Protein AF-A0A7X2V782-F1 (afdb_monomer_lite)

Sequence (101 aa):
MNESQISLRLSSLLELSSLLKEREQELQEVQQTFGRSFLKASSHYPDLEGTEISHHAELIKLHLDKLTDTMAHLASISKLAPEQMAETDDHRAEELERITG

Radius of gyration: 22.63 Å; chains: 1; bounding box: 51×19×61 Å

Foldseek 3Di:
DDPVVVVVLLVVLLVLLVVLVVVLVVLVVVLVVLVVVVVVVCVVPVPCPPDPNVVVSVVVNVVSVVSSVVSNVSSVVSCPSVVVVVVVVVVVVVVVVVVVD

Organism: NCBI:txid1491830

Structure (mmCIF, N/CA/C/O backbone):
data_AF-A0A7X2V782-F1
#
_entry.id   AF-A0A7X2V782-F1
#
loop_
_atom_site.group_PDB
_atom_site.id
_atom_site.type_symbol
_atom_site.label_atom_id
_atom_site.label_alt_id
_atom_site.label_comp_id
_atom_site.label_asym_id
_atom_site.label_entity_id
_atom_site.label_seq_id
_atom_site.pdbx_PDB_ins_code
_atom_site.Cartn_x
_atom_site.Cartn_y
_atom_site.Cartn_z
_atom_site.occupancy
_atom_site.B_iso_or_equiv
_atom_site.auth_seq_id
_atom_site.auth_comp_id
_atom_site.auth_asym_id
_atom_site.auth_atom_id
_atom_site.pdbx_PDB_model_num
ATOM 1 N N . MET A 1 1 ? -7.634 -11.659 32.062 1.00 59.66 1 MET A N 1
ATOM 2 C CA . MET A 1 1 ? -7.182 -10.374 31.484 1.00 59.66 1 MET A CA 1
ATOM 3 C C . MET A 1 1 ? -8.123 -9.310 32.022 1.00 59.66 1 MET A C 1
ATOM 5 O O . MET A 1 1 ? -9.312 -9.596 32.052 1.00 59.66 1 MET A O 1
ATOM 9 N N . ASN A 1 2 ? -7.633 -8.186 32.548 1.00 82.25 2 ASN A N 1
ATOM 10 C CA . ASN A 1 2 ? -8.516 -7.145 33.100 1.00 82.25 2 ASN A CA 1
ATOM 11 C C . ASN A 1 2 ? -8.889 -6.102 32.024 1.00 82.25 2 ASN A C 1
ATOM 13 O O . ASN A 1 2 ? -8.223 -6.018 30.993 1.00 82.25 2 ASN A O 1
ATOM 17 N N . GLU A 1 3 ? -9.951 -5.325 32.249 1.00 78.56 3 GLU A N 1
ATOM 18 C CA . GLU A 1 3 ? -10.476 -4.340 31.280 1.00 78.56 3 GLU A CA 1
ATOM 19 C C . GLU A 1 3 ? -9.422 -3.313 30.842 1.00 78.56 3 GLU A C 1
ATOM 21 O O . GLU A 1 3 ? -9.324 -2.980 29.664 1.00 78.56 3 GLU A O 1
ATOM 26 N N . SER A 1 4 ? -8.547 -2.894 31.761 1.00 80.81 4 SER A N 1
ATOM 27 C CA . SER A 1 4 ? -7.436 -1.985 31.458 1.00 80.81 4 SER A CA 1
ATOM 28 C C . SER A 1 4 ? -6.441 -2.579 30.448 1.00 80.81 4 SER A C 1
ATOM 30 O O . SER A 1 4 ? -6.011 -1.889 29.526 1.00 80.81 4 SER A O 1
ATOM 32 N N . GLN A 1 5 ? -6.114 -3.871 30.556 1.00 84.69 5 GLN A N 1
ATOM 33 C CA . GLN A 1 5 ? -5.253 -4.562 29.588 1.00 84.69 5 GLN A CA 1
ATOM 34 C C . GLN A 1 5 ? -5.919 -4.730 28.218 1.00 84.69 5 GLN A C 1
ATOM 36 O O . GLN A 1 5 ? -5.218 -4.726 27.207 1.00 84.69 5 GLN A O 1
ATOM 41 N N . ILE A 1 6 ? -7.244 -4.900 28.176 1.00 82.94 6 ILE A N 1
ATOM 42 C CA . ILE A 1 6 ? -8.004 -4.975 26.921 1.00 82.94 6 ILE A CA 1
ATOM 43 C C . ILE A 1 6 ? -7.971 -3.613 26.226 1.00 82.94 6 ILE A C 1
ATOM 45 O O . ILE A 1 6 ? -7.530 -3.536 25.084 1.00 82.94 6 ILE A O 1
ATOM 49 N N . SER A 1 7 ? -8.328 -2.543 26.941 1.00 83.25 7 SER A N 1
ATOM 50 C CA . SER A 1 7 ? -8.322 -1.173 26.418 1.00 83.25 7 SER A CA 1
ATOM 51 C C . SER A 1 7 ? -6.952 -0.772 25.857 1.00 83.25 7 SER A C 1
ATOM 53 O O . SER A 1 7 ? -6.869 -0.313 24.722 1.00 83.25 7 SER A O 1
ATOM 55 N N . LEU A 1 8 ? -5.861 -1.055 26.582 1.00 85.44 8 LEU A N 1
ATOM 56 C CA . LEU A 1 8 ? -4.501 -0.787 26.096 1.00 85.44 8 LEU A CA 1
ATOM 57 C C . LEU A 1 8 ? -4.186 -1.520 24.784 1.00 85.44 8 LEU A C 1
ATOM 59 O O . LEU A 1 8 ? -3.606 -0.930 23.877 1.00 85.44 8 LEU A O 1
ATOM 63 N N . ARG A 1 9 ? -4.581 -2.794 24.658 1.00 89.81 9 ARG A N 1
ATOM 64 C CA . ARG A 1 9 ? -4.351 -3.571 23.429 1.00 89.81 9 ARG A CA 1
ATOM 65 C C . ARG A 1 9 ? -5.172 -3.055 22.251 1.00 89.81 9 ARG A C 1
ATOM 67 O O . ARG A 1 9 ? -4.656 -3.053 21.139 1.00 89.81 9 ARG A O 1
ATOM 74 N N . LEU A 1 10 ? -6.411 -2.616 22.476 1.00 89.75 10 LEU A N 1
ATOM 75 C CA . LEU A 1 10 ? -7.239 -2.012 21.427 1.00 89.75 10 LEU A CA 1
ATOM 76 C C . LEU A 1 10 ? -6.639 -0.699 20.931 1.00 89.75 10 LEU A C 1
ATOM 78 O O . LEU A 1 10 ? -6.544 -0.503 19.724 1.00 89.75 10 LEU A O 1
ATOM 82 N N . SER A 1 11 ? -6.170 0.157 21.842 1.00 89.81 11 SER A N 1
ATOM 83 C CA . SER A 1 11 ? -5.481 1.394 21.467 1.00 89.81 11 SER A CA 1
ATOM 84 C C . SER A 1 11 ? -4.239 1.104 20.627 1.00 89.81 11 SER A C 1
ATOM 86 O O . SER A 1 11 ? -4.075 1.693 19.563 1.00 89.81 11 SER A O 1
ATOM 88 N N . SER A 1 12 ? -3.420 0.121 21.021 1.00 93.44 12 SER A N 1
ATOM 89 C CA . SER A 1 12 ? -2.264 -0.297 20.216 1.00 93.44 12 SER A CA 1
ATOM 90 C C . SER A 1 12 ? -2.653 -0.846 18.838 1.00 93.44 12 SER A C 1
ATOM 92 O O . SER A 1 12 ? -1.927 -0.637 17.870 1.00 93.44 12 SER A O 1
ATOM 94 N N . LEU A 1 13 ? -3.787 -1.545 18.719 1.00 94.56 13 LEU A N 1
ATOM 95 C CA . LEU A 1 13 ? -4.293 -2.027 17.430 1.00 94.56 13 LEU A CA 1
ATOM 96 C C . LEU A 1 13 ? -4.773 -0.879 16.529 1.00 94.56 13 LEU A C 1
ATOM 98 O O . LEU A 1 13 ? -4.511 -0.902 15.328 1.00 94.56 13 LEU A O 1
ATOM 102 N N . LEU A 1 14 ? -5.417 0.142 17.098 1.00 93.75 14 LEU A N 1
ATOM 103 C CA . LEU A 1 14 ? -5.824 1.345 16.367 1.00 93.75 14 LEU A CA 1
ATOM 104 C C . LEU A 1 14 ? -4.615 2.160 15.892 1.00 93.75 14 LEU A C 1
ATOM 106 O O . LEU A 1 14 ? -4.575 2.568 14.731 1.00 93.75 14 LEU A O 1
ATOM 110 N N . GLU A 1 15 ? -3.611 2.345 16.752 1.00 96.00 15 GLU A N 1
ATOM 111 C CA . GLU A 1 15 ? -2.340 2.987 16.393 1.00 96.00 15 GLU A CA 1
ATOM 112 C C . GLU A 1 15 ? -1.636 2.229 15.264 1.00 96.00 15 GLU A C 1
ATOM 114 O O . GLU A 1 15 ? -1.235 2.827 14.264 1.00 96.00 15 GLU A O 1
ATOM 119 N N . LEU A 1 16 ? -1.548 0.898 15.379 1.00 95.88 16 LEU A N 1
ATOM 120 C CA . LEU A 1 16 ? -0.985 0.044 14.338 1.00 95.88 16 LEU A CA 1
ATOM 121 C C . LEU A 1 16 ? -1.757 0.184 13.021 1.00 95.88 16 LEU A C 1
ATOM 123 O O . LEU A 1 16 ? -1.141 0.295 11.965 1.00 95.88 16 LEU A O 1
ATOM 127 N N . SER A 1 17 ? -3.090 0.210 13.067 1.00 96.19 17 SER A N 1
ATOM 128 C CA . SER A 1 17 ? -3.914 0.392 11.873 1.00 96.19 17 SER A CA 1
ATOM 129 C C . SER A 1 17 ? -3.665 1.739 11.190 1.00 96.19 17 SER A C 1
ATOM 131 O O . SER A 1 17 ? -3.558 1.794 9.963 1.00 96.19 17 SER A O 1
ATOM 133 N N . SER A 1 18 ? -3.527 2.817 11.971 1.00 96.19 18 SER A N 1
ATOM 134 C CA . SER A 1 18 ? -3.184 4.146 11.448 1.00 96.19 18 SER A CA 1
ATOM 135 C C . SER A 1 18 ? -1.822 4.132 10.762 1.00 96.19 18 SER A C 1
ATOM 137 O O . SER A 1 18 ? -1.701 4.573 9.622 1.00 96.19 18 SER A O 1
ATOM 139 N N . LEU A 1 19 ? -0.816 3.541 11.410 1.00 97.81 19 LEU A N 1
ATOM 140 C CA . LEU A 1 19 ? 0.520 3.420 10.836 1.00 97.81 19 LEU A CA 1
ATOM 141 C C . LEU A 1 19 ? 0.509 2.601 9.537 1.00 97.81 19 LEU A C 1
ATOM 143 O O . LEU A 1 19 ? 1.149 2.977 8.561 1.00 97.81 19 LEU A O 1
ATOM 147 N N . LEU A 1 20 ? -0.229 1.490 9.497 1.00 97.44 20 LEU A N 1
ATOM 148 C CA . LEU A 1 20 ? -0.343 0.655 8.298 1.00 97.44 20 LEU A CA 1
ATOM 149 C C . LEU A 1 20 ? -1.007 1.408 7.138 1.00 97.44 20 LEU A C 1
ATOM 151 O O . LEU A 1 20 ? -0.555 1.277 6.005 1.00 97.44 20 LEU A O 1
ATOM 155 N N . LYS A 1 21 ? -2.018 2.239 7.418 1.00 96.88 21 LYS A N 1
ATOM 156 C CA . LYS A 1 21 ? -2.651 3.133 6.433 1.00 96.88 21 LYS A CA 1
ATOM 157 C C . LYS A 1 21 ? -1.687 4.191 5.896 1.00 96.88 21 LYS A C 1
ATOM 159 O O . LYS A 1 21 ? -1.671 4.448 4.697 1.00 96.88 21 LYS A O 1
ATOM 164 N N . GLU A 1 22 ? -0.874 4.791 6.760 1.00 97.69 22 GLU A N 1
ATOM 165 C CA . GLU A 1 22 ? 0.162 5.741 6.335 1.00 97.69 22 GLU A CA 1
ATOM 166 C C . GLU A 1 22 ? 1.196 5.057 5.431 1.00 97.69 22 GLU A C 1
ATOM 168 O O . GLU A 1 22 ? 1.532 5.571 4.368 1.00 97.69 22 GLU A O 1
ATOM 173 N N . ARG A 1 23 ? 1.645 3.851 5.798 1.00 97.62 23 ARG A N 1
ATOM 174 C CA . ARG A 1 23 ? 2.579 3.057 4.984 1.00 97.62 23 ARG A CA 1
ATOM 175 C C . ARG A 1 23 ? 1.978 2.617 3.648 1.00 97.62 23 ARG A C 1
ATOM 177 O O . ARG A 1 23 ? 2.682 2.621 2.643 1.00 97.62 23 ARG A O 1
ATOM 184 N N . GLU A 1 24 ? 0.699 2.248 3.622 1.00 97.69 24 GLU A N 1
ATOM 185 C CA . GLU A 1 24 ? -0.047 1.965 2.390 1.00 97.69 24 GLU A CA 1
ATOM 186 C C . GLU A 1 24 ? -0.027 3.182 1.451 1.00 97.69 24 GLU A C 1
ATOM 188 O O . GLU A 1 24 ? 0.315 3.051 0.276 1.00 97.69 24 GLU A O 1
ATOM 193 N N . GLN A 1 25 ? -0.314 4.375 1.980 1.00 97.75 25 GLN A N 1
ATOM 194 C CA . GLN A 1 25 ? -0.295 5.624 1.217 1.00 97.75 25 GLN A CA 1
ATOM 195 C C . GLN A 1 25 ? 1.108 5.944 0.670 1.00 97.75 25 GLN A C 1
ATOM 197 O O . GLN A 1 25 ? 1.255 6.267 -0.510 1.00 97.75 25 GLN A O 1
ATOM 202 N N . GLU A 1 26 ? 2.150 5.797 1.493 1.00 98.00 26 GLU A N 1
ATOM 203 C CA . GLU A 1 26 ? 3.545 5.970 1.066 1.00 98.00 26 GLU A CA 1
ATOM 204 C C . GLU A 1 26 ? 3.911 5.007 -0.085 1.00 98.00 26 GLU A C 1
ATOM 206 O O . GLU A 1 26 ? 4.553 5.407 -1.060 1.00 98.00 26 GLU A O 1
ATOM 211 N N . LEU A 1 27 ? 3.475 3.741 -0.023 1.00 97.75 27 LEU A N 1
ATOM 212 C CA . LEU A 1 27 ? 3.706 2.761 -1.093 1.00 97.75 27 LEU A CA 1
ATOM 213 C C . LEU A 1 27 ? 2.993 3.139 -2.396 1.00 97.75 27 LEU A C 1
ATOM 215 O O . LEU A 1 27 ? 3.588 3.022 -3.471 1.00 97.75 27 LEU A O 1
ATOM 219 N N . GLN A 1 28 ? 1.761 3.648 -2.313 1.00 97.75 28 GLN A N 1
ATOM 220 C CA . GLN A 1 28 ? 1.026 4.143 -3.480 1.00 97.75 28 GLN A CA 1
ATOM 221 C C . GLN A 1 28 ? 1.756 5.321 -4.145 1.00 97.75 28 GLN A C 1
ATOM 223 O O . GLN A 1 28 ? 1.855 5.384 -5.374 1.00 97.75 28 GLN A O 1
ATOM 228 N N . GLU A 1 29 ? 2.332 6.235 -3.362 1.00 98.12 29 GLU A N 1
ATOM 229 C CA . GLU A 1 29 ? 3.135 7.351 -3.882 1.00 98.12 29 GLU A CA 1
ATOM 230 C C . GLU A 1 29 ? 4.427 6.877 -4.559 1.00 98.12 29 GLU A C 1
ATOM 232 O O . GLU A 1 29 ? 4.778 7.353 -5.650 1.00 98.12 29 GLU A O 1
ATOM 237 N N . VAL A 1 30 ? 5.114 5.900 -3.959 1.00 98.00 30 VAL A N 1
ATOM 238 C CA . VAL A 1 30 ? 6.291 5.251 -4.556 1.00 98.00 30 VAL A CA 1
ATOM 239 C C . VAL A 1 30 ? 5.923 4.598 -5.886 1.00 98.00 30 VAL A C 1
ATOM 241 O O . VAL A 1 30 ? 6.618 4.806 -6.882 1.00 98.00 30 VAL A O 1
ATOM 244 N N . GLN A 1 31 ? 4.809 3.869 -5.944 1.00 97.06 31 GLN A N 1
ATOM 245 C CA . GLN A 1 31 ? 4.335 3.212 -7.159 1.00 97.06 31 GLN A CA 1
ATOM 246 C C . GLN A 1 31 ? 4.010 4.210 -8.274 1.00 97.06 31 GLN A C 1
ATOM 248 O O . GLN A 1 31 ? 4.441 4.026 -9.418 1.00 97.06 31 GLN A O 1
ATOM 253 N N . GLN A 1 32 ? 3.307 5.300 -7.957 1.00 97.19 32 GLN A N 1
ATOM 254 C CA . GLN A 1 32 ? 3.013 6.359 -8.925 1.00 97.19 32 GLN A CA 1
ATOM 255 C C . GLN A 1 32 ? 4.295 7.016 -9.448 1.00 97.19 32 GLN A C 1
ATOM 257 O O . GLN A 1 32 ? 4.447 7.228 -10.656 1.00 97.19 32 GLN A O 1
ATOM 262 N N . THR A 1 33 ? 5.237 7.314 -8.553 1.00 98.00 33 THR A N 1
ATOM 263 C CA . THR A 1 33 ? 6.521 7.934 -8.903 1.00 98.00 33 THR A CA 1
ATOM 264 C C . THR A 1 33 ? 7.370 7.006 -9.766 1.00 98.00 33 THR A C 1
ATOM 266 O O . THR A 1 33 ? 7.938 7.445 -10.773 1.00 98.00 33 THR A O 1
ATOM 269 N N . PHE A 1 34 ? 7.408 5.717 -9.431 1.00 97.44 34 PHE A N 1
ATOM 270 C CA . PHE A 1 34 ? 8.078 4.691 -10.220 1.00 97.44 34 PHE A CA 1
ATOM 271 C C . PHE A 1 34 ? 7.473 4.590 -11.623 1.00 97.44 34 PHE A C 1
ATOM 273 O O . PHE A 1 34 ? 8.201 4.678 -12.611 1.00 97.44 34 PHE A O 1
ATOM 280 N N . GLY A 1 35 ? 6.143 4.491 -11.730 1.00 95.62 35 GLY A N 1
ATOM 281 C CA . GLY A 1 35 ? 5.440 4.408 -13.011 1.00 95.62 35 GLY A CA 1
ATOM 282 C C . GLY A 1 35 ? 5.725 5.604 -13.923 1.00 95.62 35 GLY A C 1
ATOM 283 O O . GLY A 1 35 ? 6.052 5.422 -15.096 1.00 95.62 35 GLY A O 1
ATOM 284 N N . ARG A 1 36 ? 5.686 6.828 -13.376 1.00 96.88 36 ARG A N 1
ATOM 285 C CA . ARG A 1 36 ? 6.028 8.059 -14.113 1.00 96.88 36 ARG A CA 1
ATOM 286 C C . ARG A 1 36 ? 7.489 8.079 -14.561 1.00 96.88 36 ARG A C 1
ATOM 288 O O . ARG A 1 36 ? 7.776 8.450 -15.698 1.00 96.88 36 ARG A O 1
ATOM 295 N N . SER A 1 37 ? 8.405 7.677 -13.682 1.00 94.94 37 SER A N 1
ATOM 296 C CA . SER A 1 37 ? 9.844 7.656 -13.972 1.00 94.94 37 SER A CA 1
ATOM 297 C C . SER A 1 37 ? 10.183 6.632 -15.050 1.00 94.94 37 SER A C 1
ATOM 299 O O . SER A 1 37 ? 10.917 6.948 -15.985 1.00 94.94 37 SER A O 1
ATOM 301 N N . PHE A 1 38 ? 9.591 5.439 -14.971 1.00 94.06 38 PHE A N 1
ATOM 302 C CA . PHE A 1 38 ? 9.752 4.402 -15.982 1.00 94.06 38 PHE A CA 1
ATOM 303 C C . PHE A 1 38 ? 9.168 4.834 -17.330 1.00 94.06 38 PHE A C 1
ATOM 305 O O . PHE A 1 38 ? 9.843 4.699 -18.344 1.00 94.06 38 PHE A O 1
ATOM 312 N N . LEU A 1 39 ? 7.970 5.431 -17.351 1.00 92.75 39 LEU A N 1
ATOM 313 C CA . LEU A 1 39 ? 7.376 5.955 -18.585 1.00 92.75 39 LEU A CA 1
ATOM 314 C C . LEU A 1 39 ? 8.285 7.007 -19.239 1.00 92.75 39 LEU A C 1
ATOM 316 O O . LEU A 1 39 ? 8.569 6.934 -20.434 1.00 92.75 39 LEU A O 1
ATOM 320 N N . LYS A 1 40 ? 8.810 7.945 -18.442 1.00 93.69 40 LYS A N 1
ATOM 321 C CA . LYS A 1 40 ? 9.760 8.954 -18.921 1.00 93.69 40 LYS A CA 1
ATOM 322 C C . LYS A 1 40 ? 11.052 8.327 -19.449 1.00 93.69 40 LYS A C 1
ATOM 324 O O . LYS A 1 40 ? 11.576 8.796 -20.451 1.00 93.69 40 LYS A O 1
ATOM 329 N N . ALA A 1 41 ? 11.580 7.288 -18.806 1.00 90.12 41 ALA A N 1
ATOM 330 C CA . ALA A 1 41 ? 12.744 6.571 -19.321 1.00 90.12 41 ALA A CA 1
ATOM 331 C C . ALA A 1 41 ? 12.414 5.863 -20.647 1.00 90.12 41 ALA A C 1
ATOM 333 O O . ALA A 1 41 ? 13.141 6.031 -21.622 1.00 90.12 41 ALA A O 1
ATOM 334 N N . SER A 1 42 ? 11.274 5.169 -20.721 1.00 90.81 42 SER A N 1
ATOM 335 C CA . SER A 1 42 ? 10.824 4.453 -21.923 1.00 90.81 42 SER A CA 1
ATOM 336 C C . SER A 1 42 ? 10.651 5.343 -23.149 1.00 90.81 42 SER A C 1
ATOM 338 O O . SER A 1 42 ? 10.969 4.924 -24.255 1.00 90.81 42 SER A O 1
ATOM 340 N N . SER A 1 43 ? 10.273 6.612 -22.969 1.00 92.38 43 SER A N 1
ATOM 341 C CA . SER A 1 43 ? 10.182 7.554 -24.090 1.00 92.38 43 SER A CA 1
ATOM 342 C C . SER A 1 43 ? 11.542 7.965 -24.672 1.00 92.38 43 SER A C 1
ATOM 344 O O . SER A 1 43 ? 11.579 8.517 -25.766 1.00 92.38 43 SER A O 1
ATOM 346 N N . HIS A 1 44 ? 12.644 7.759 -23.943 1.00 93.12 44 HIS A N 1
ATOM 347 C CA . HIS A 1 44 ? 14.007 8.076 -24.395 1.00 93.12 44 HIS A CA 1
ATOM 348 C C . HIS A 1 44 ? 14.767 6.843 -24.900 1.00 93.12 44 HIS A C 1
ATOM 350 O O . HIS A 1 44 ? 15.776 6.996 -25.585 1.00 93.12 44 HIS A O 1
ATOM 356 N N . TYR A 1 45 ? 14.282 5.639 -24.590 1.00 88.69 45 TYR A N 1
ATOM 357 C CA . TYR A 1 45 ? 14.866 4.372 -25.026 1.00 88.69 45 TYR A CA 1
ATOM 358 C C . TYR A 1 45 ? 13.755 3.496 -25.632 1.00 88.69 45 TYR A C 1
ATOM 360 O O . TYR A 1 45 ? 13.155 2.694 -24.915 1.00 88.69 45 TYR A O 1
ATOM 368 N N . PRO A 1 46 ? 13.447 3.665 -26.932 1.00 80.69 46 PRO A N 1
ATOM 369 C CA . PRO A 1 46 ? 12.311 3.004 -27.579 1.00 80.69 46 PRO A CA 1
ATOM 370 C C . PRO A 1 46 ? 12.445 1.474 -27.640 1.00 80.69 46 PRO A C 1
ATOM 372 O O . PRO A 1 46 ? 11.434 0.784 -27.670 1.00 80.69 46 PRO A O 1
ATOM 375 N N . ASP A 1 47 ? 13.669 0.943 -27.565 1.00 89.50 47 ASP A N 1
ATOM 376 C CA . ASP A 1 47 ? 13.953 -0.499 -27.584 1.00 89.50 47 ASP A CA 1
ATOM 377 C C . ASP A 1 47 ? 13.985 -1.125 -26.175 1.00 89.50 47 ASP A C 1
ATOM 379 O O . ASP A 1 47 ? 14.602 -2.165 -25.958 1.00 89.50 47 ASP A O 1
ATOM 383 N N . LEU A 1 48 ? 13.373 -0.474 -25.176 1.00 87.06 48 LEU A N 1
ATOM 384 C CA . LEU A 1 48 ? 13.314 -1.001 -23.808 1.00 87.06 48 LEU A CA 1
ATOM 385 C C . LEU A 1 48 ? 12.412 -2.230 -23.683 1.00 87.06 48 LEU A C 1
ATOM 387 O O . LEU A 1 48 ? 12.604 -3.017 -22.757 1.00 87.06 48 LEU A O 1
ATOM 391 N N . GLU A 1 49 ? 11.431 -2.393 -24.564 1.00 85.31 49 GLU A N 1
ATOM 392 C CA . GLU A 1 49 ? 10.501 -3.518 -24.521 1.00 85.31 49 GLU A CA 1
ATOM 393 C C . GLU A 1 49 ? 11.228 -4.851 -24.762 1.00 85.31 49 GLU A C 1
ATOM 395 O O . GLU A 1 49 ? 12.059 -4.978 -25.658 1.00 85.31 49 GLU A O 1
ATOM 400 N N . GLY A 1 50 ? 10.950 -5.851 -23.923 1.00 85.94 50 GLY A N 1
ATOM 401 C CA . GLY A 1 50 ? 11.597 -7.165 -24.001 1.00 85.94 50 GLY A CA 1
ATOM 402 C C . GLY A 1 50 ? 13.022 -7.211 -23.438 1.00 85.94 50 GLY A C 1
ATOM 403 O O . GLY A 1 50 ? 13.659 -8.262 -23.469 1.00 85.94 50 GLY A O 1
ATOM 404 N N . THR A 1 51 ? 13.526 -6.105 -22.885 1.00 93.38 51 THR A N 1
ATOM 405 C CA . THR A 1 51 ? 14.817 -6.078 -22.182 1.00 93.38 51 THR A CA 1
ATOM 406 C C . THR A 1 51 ? 14.679 -6.538 -20.733 1.00 93.38 51 THR A C 1
ATOM 408 O O . THR A 1 51 ? 13.610 -6.419 -20.127 1.00 93.38 51 THR A O 1
ATOM 411 N N . GLU A 1 52 ? 15.792 -6.952 -20.122 1.00 94.94 52 GLU A N 1
ATOM 412 C CA . GLU A 1 52 ? 15.859 -7.226 -18.678 1.00 94.94 52 GLU A CA 1
ATOM 413 C C . GLU A 1 52 ? 15.376 -6.033 -17.839 1.00 94.94 52 GLU A C 1
ATOM 415 O O . GLU A 1 52 ? 14.728 -6.216 -16.812 1.00 94.94 52 GLU A O 1
ATOM 420 N N . ILE A 1 53 ? 15.614 -4.800 -18.304 1.00 92.75 53 ILE A N 1
ATOM 421 C CA . ILE A 1 53 ? 15.158 -3.581 -17.625 1.00 92.75 53 ILE A CA 1
ATOM 422 C C . ILE A 1 53 ? 13.626 -3.506 -17.615 1.00 92.75 53 ILE A C 1
ATOM 424 O O . ILE A 1 53 ? 13.043 -3.248 -16.561 1.00 92.75 53 ILE A O 1
ATOM 428 N N . SER A 1 54 ? 12.963 -3.747 -18.754 1.00 93.69 54 SER A N 1
ATOM 429 C CA . SER A 1 54 ? 11.491 -3.787 -18.797 1.00 93.69 54 SER A CA 1
ATOM 430 C C . SER A 1 54 ? 10.916 -4.908 -17.933 1.00 93.69 54 SER A C 1
ATOM 432 O O . SER A 1 54 ? 9.967 -4.671 -17.187 1.00 93.69 54 SER A O 1
ATOM 434 N N . HIS A 1 55 ? 11.552 -6.081 -17.937 1.00 95.81 55 HIS A N 1
ATOM 435 C CA . HIS A 1 55 ? 11.126 -7.216 -17.127 1.00 95.81 55 HIS A CA 1
ATOM 436 C C . HIS A 1 55 ? 11.243 -6.922 -15.624 1.00 95.81 55 HIS A C 1
ATOM 438 O O . HIS A 1 55 ? 10.307 -7.138 -14.854 1.00 95.81 55 HIS A O 1
ATOM 444 N N . HIS A 1 56 ? 12.370 -6.356 -15.187 1.00 96.62 56 HIS A N 1
ATOM 445 C CA . HIS A 1 56 ? 12.539 -5.939 -13.799 1.00 96.62 56 HIS A CA 1
ATOM 446 C C . HIS A 1 56 ? 11.562 -4.831 -13.403 1.00 96.62 56 HIS A C 1
ATOM 448 O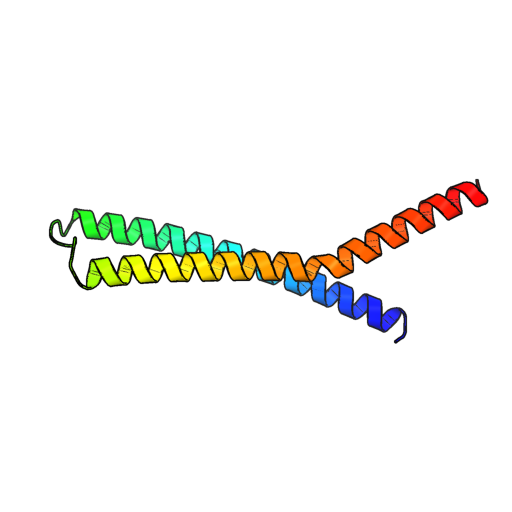 O . HIS A 1 56 ? 11.069 -4.839 -12.276 1.00 96.62 56 HIS A O 1
ATOM 454 N N . ALA A 1 57 ? 11.229 -3.912 -14.310 1.00 95.50 57 ALA A N 1
ATOM 455 C CA . ALA A 1 57 ? 10.239 -2.880 -14.029 1.00 95.50 57 ALA A CA 1
ATOM 456 C C . ALA A 1 57 ? 8.831 -3.454 -13.804 1.00 95.50 57 ALA A C 1
ATOM 458 O O . ALA A 1 57 ? 8.114 -2.976 -12.924 1.00 95.50 57 ALA A O 1
ATOM 459 N N . GLU A 1 58 ? 8.438 -4.487 -14.550 1.00 95.38 58 GLU A N 1
ATOM 460 C CA . GLU A 1 58 ? 7.184 -5.216 -14.326 1.00 95.38 58 GLU A CA 1
ATOM 461 C C . GLU A 1 58 ? 7.180 -5.953 -12.984 1.00 95.38 58 GLU A C 1
ATOM 463 O O . GLU A 1 58 ? 6.211 -5.851 -12.230 1.00 95.38 58 GLU A O 1
ATOM 468 N N . LEU A 1 59 ? 8.281 -6.625 -12.635 1.00 97.50 59 LEU A N 1
ATOM 469 C CA . LEU A 1 59 ? 8.420 -7.291 -11.336 1.00 97.50 59 LEU A CA 1
ATOM 470 C C . LEU A 1 59 ? 8.358 -6.302 -10.167 1.00 97.50 59 LEU A C 1
ATOM 472 O O . LEU A 1 59 ? 7.721 -6.589 -9.155 1.00 97.50 59 LEU A O 1
ATOM 476 N N . ILE A 1 60 ? 8.987 -5.130 -10.298 1.00 97.12 60 ILE A N 1
ATOM 477 C CA . ILE A 1 60 ? 8.918 -4.073 -9.282 1.00 97.12 60 ILE A CA 1
ATOM 478 C C . ILE A 1 60 ? 7.473 -3.601 -9.102 1.00 97.12 60 ILE A C 1
ATOM 480 O O . ILE A 1 60 ? 7.018 -3.518 -7.964 1.00 97.12 60 ILE A O 1
ATOM 484 N N . LYS A 1 61 ? 6.735 -3.346 -10.193 1.00 96.62 61 LYS A N 1
ATOM 485 C CA . LYS A 1 61 ? 5.309 -2.971 -10.119 1.00 96.62 61 LYS A CA 1
ATOM 486 C C . LYS A 1 61 ? 4.498 -4.037 -9.384 1.00 96.62 61 LYS A C 1
ATOM 488 O O . LYS A 1 61 ? 3.829 -3.709 -8.413 1.00 96.62 61 LYS A O 1
ATOM 493 N N . LEU A 1 62 ? 4.656 -5.305 -9.769 1.00 97.38 62 LEU A N 1
ATOM 494 C CA . LEU A 1 62 ? 3.967 -6.428 -9.133 1.00 97.38 62 LEU A CA 1
ATOM 495 C C . LEU A 1 62 ? 4.274 -6.537 -7.632 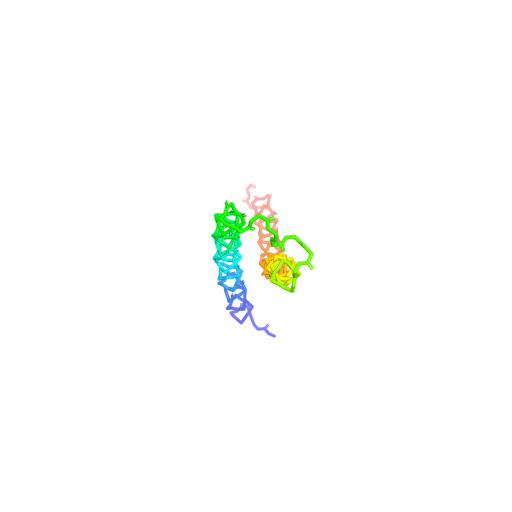1.00 97.38 62 LEU A C 1
ATOM 497 O O . LEU A 1 62 ? 3.394 -6.860 -6.836 1.00 97.38 62 LEU A O 1
ATOM 501 N N . HIS A 1 63 ? 5.526 -6.317 -7.226 1.00 97.94 63 HIS A N 1
ATOM 502 C CA . HIS A 1 63 ? 5.897 -6.349 -5.813 1.00 97.94 63 HIS A CA 1
ATOM 503 C C . HIS A 1 63 ? 5.338 -5.156 -5.036 1.00 97.94 63 HIS A C 1
ATOM 505 O O . HIS A 1 63 ? 4.902 -5.346 -3.903 1.00 97.94 63 HIS A O 1
ATOM 511 N N . LEU A 1 64 ? 5.315 -3.961 -5.631 1.00 97.75 64 LEU A N 1
ATOM 512 C CA . LEU A 1 64 ? 4.693 -2.786 -5.019 1.00 97.75 64 LEU A CA 1
ATOM 513 C C . LEU A 1 64 ? 3.184 -2.984 -4.839 1.00 97.75 64 LEU A C 1
ATOM 515 O O . LEU A 1 64 ? 2.687 -2.716 -3.750 1.00 97.75 64 LEU A O 1
ATOM 519 N N . ASP A 1 65 ? 2.487 -3.537 -5.836 1.00 97.00 65 ASP A N 1
ATOM 520 C CA . ASP A 1 65 ? 1.061 -3.882 -5.731 1.00 97.00 65 ASP A CA 1
ATOM 521 C C . ASP A 1 65 ? 0.812 -4.835 -4.554 1.00 97.00 65 ASP A C 1
ATOM 523 O O . ASP A 1 65 ? 0.033 -4.541 -3.650 1.00 97.00 65 ASP A O 1
ATOM 527 N N . LYS A 1 66 ? 1.562 -5.944 -4.496 1.00 97.81 66 LYS A N 1
ATOM 528 C CA . LYS A 1 66 ? 1.437 -6.936 -3.415 1.00 97.81 66 LYS A CA 1
ATOM 529 C C . LYS A 1 66 ? 1.726 -6.355 -2.033 1.00 97.81 66 LYS A C 1
ATOM 531 O O . LYS A 1 66 ? 1.085 -6.748 -1.058 1.00 97.81 66 LYS A O 1
ATOM 536 N N . LEU A 1 67 ? 2.719 -5.474 -1.924 1.00 97.50 67 LEU A N 1
ATOM 537 C CA . LEU A 1 67 ? 3.056 -4.817 -0.662 1.00 97.50 67 LEU A CA 1
ATOM 538 C C . LEU A 1 67 ? 1.932 -3.877 -0.220 1.00 97.50 67 LEU A C 1
ATOM 540 O O . LEU A 1 67 ? 1.540 -3.932 0.944 1.00 97.50 67 LEU A O 1
ATOM 544 N N . THR A 1 68 ? 1.386 -3.081 -1.140 1.00 97.38 68 THR A N 1
ATOM 545 C CA . THR A 1 68 ? 0.245 -2.194 -0.877 1.00 97.38 68 THR A CA 1
ATOM 546 C C . THR A 1 68 ? -0.973 -2.993 -0.415 1.00 97.38 68 THR A C 1
ATOM 548 O O . THR A 1 68 ? -1.519 -2.704 0.649 1.00 97.38 68 THR A O 1
ATOM 551 N N . ASP A 1 69 ? -1.332 -4.062 -1.131 1.00 96.75 69 ASP A N 1
ATOM 552 C CA . ASP A 1 69 ? -2.446 -4.947 -0.764 1.00 96.75 69 ASP A CA 1
ATOM 553 C C . ASP A 1 69 ? -2.245 -5.575 0.621 1.00 96.75 69 ASP A C 1
ATOM 555 O O . ASP A 1 69 ? -3.172 -5.654 1.430 1.00 96.75 69 ASP A O 1
ATOM 559 N N . THR A 1 70 ? -1.015 -5.996 0.925 1.00 96.88 70 THR A N 1
ATOM 560 C CA . THR A 1 70 ? -0.673 -6.566 2.233 1.00 96.88 70 THR A CA 1
ATOM 561 C C . THR A 1 70 ? -0.851 -5.534 3.347 1.00 96.88 70 THR A C 1
ATOM 563 O O . THR A 1 70 ? -1.424 -5.859 4.387 1.00 96.88 70 THR A O 1
ATOM 566 N N . MET A 1 71 ? -0.405 -4.290 3.142 1.00 96.56 71 MET A N 1
ATOM 567 C CA . MET A 1 71 ? -0.576 -3.215 4.127 1.00 96.56 71 MET A CA 1
ATOM 568 C C . MET A 1 71 ? -2.051 -2.889 4.353 1.00 96.56 71 MET A C 1
ATOM 570 O O . MET A 1 71 ? -2.484 -2.835 5.505 1.00 96.56 71 MET A O 1
ATOM 574 N N . ALA A 1 72 ? -2.839 -2.775 3.282 1.00 96.12 72 ALA A N 1
ATOM 575 C CA . ALA A 1 72 ? -4.280 -2.553 3.367 1.00 96.12 72 ALA A CA 1
ATOM 576 C C . ALA A 1 72 ? -4.988 -3.687 4.133 1.00 96.12 72 ALA A C 1
ATOM 578 O O . ALA A 1 72 ? -5.839 -3.442 4.994 1.00 96.12 72 ALA A O 1
ATOM 579 N N . HIS A 1 73 ? -4.600 -4.941 3.879 1.00 97.12 73 HIS A N 1
ATOM 580 C CA . HIS A 1 73 ? -5.165 -6.104 4.559 1.00 97.12 73 HIS A CA 1
ATOM 581 C C .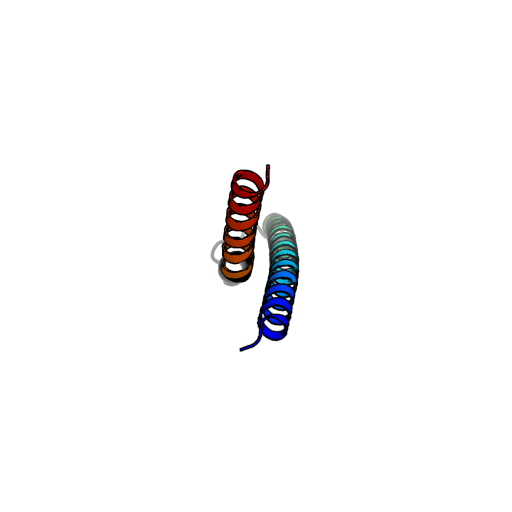 HIS A 1 73 ? -4.827 -6.127 6.055 1.00 97.12 73 HIS A C 1
ATOM 583 O O . HIS A 1 73 ? -5.705 -6.339 6.892 1.00 97.12 73 HIS A O 1
ATOM 589 N N . LEU A 1 74 ? -3.572 -5.847 6.417 1.00 95.75 74 LEU A N 1
ATOM 590 C CA . LEU A 1 74 ? -3.156 -5.739 7.817 1.00 95.75 74 LEU A CA 1
ATOM 591 C C . LEU A 1 74 ? -3.862 -4.571 8.527 1.00 95.75 74 LEU A C 1
ATOM 593 O O . LEU A 1 74 ? -4.284 -4.709 9.680 1.00 95.75 74 LEU A O 1
ATOM 597 N N . ALA A 1 75 ? -4.034 -3.435 7.843 1.00 93.75 75 ALA A N 1
ATOM 598 C CA . ALA A 1 75 ? -4.762 -2.286 8.373 1.00 93.75 75 ALA A CA 1
ATOM 599 C C . ALA A 1 75 ? -6.234 -2.626 8.644 1.00 93.75 75 ALA A C 1
ATOM 601 O O . ALA A 1 75 ? -6.785 -2.186 9.648 1.00 93.75 75 ALA A O 1
ATOM 602 N N . SER A 1 76 ? -6.861 -3.433 7.784 1.00 93.75 76 SER A N 1
ATOM 603 C CA . SER A 1 76 ? -8.222 -3.932 7.995 1.00 93.75 76 SER A CA 1
ATOM 604 C C . SER A 1 76 ? -8.302 -4.892 9.185 1.00 93.75 76 SER A C 1
ATOM 606 O O . SER A 1 76 ? -9.112 -4.674 10.082 1.00 93.75 76 SER A O 1
ATOM 608 N N . ILE A 1 77 ? -7.423 -5.900 9.259 1.00 93.56 77 ILE A N 1
ATOM 609 C CA . ILE A 1 77 ? -7.428 -6.882 10.358 1.00 93.56 77 ILE A CA 1
ATOM 610 C C . ILE A 1 77 ? -7.229 -6.207 11.720 1.00 93.56 77 ILE A C 1
ATOM 612 O O . ILE A 1 77 ? -7.883 -6.573 12.696 1.00 93.56 77 ILE A O 1
ATOM 616 N N . SER A 1 78 ? -6.344 -5.211 11.794 1.00 91.75 78 SER A N 1
ATOM 617 C CA . SER A 1 78 ? -6.068 -4.478 13.036 1.00 91.75 78 SER A CA 1
ATOM 618 C C . SER A 1 78 ? -7.260 -3.665 13.554 1.00 91.75 78 SER A C 1
ATOM 620 O O . SER A 1 78 ? -7.302 -3.382 14.748 1.00 91.75 78 SER A O 1
ATOM 622 N N . LYS A 1 79 ? -8.262 -3.348 12.722 1.00 91.50 79 LYS A N 1
ATOM 623 C CA . LYS A 1 79 ? -9.483 -2.644 13.159 1.00 91.50 79 LYS A CA 1
ATOM 624 C C . LYS A 1 79 ? -10.613 -3.554 13.616 1.00 91.50 79 LYS A C 1
ATOM 626 O O . LYS A 1 79 ? -11.441 -3.100 14.395 1.00 91.50 79 LYS A O 1
ATOM 631 N N . LEU A 1 80 ? -10.617 -4.826 13.215 1.00 89.56 80 LEU A N 1
ATOM 632 C CA . LEU A 1 80 ? -11.736 -5.738 13.484 1.00 89.56 80 LEU A CA 1
ATOM 633 C C . 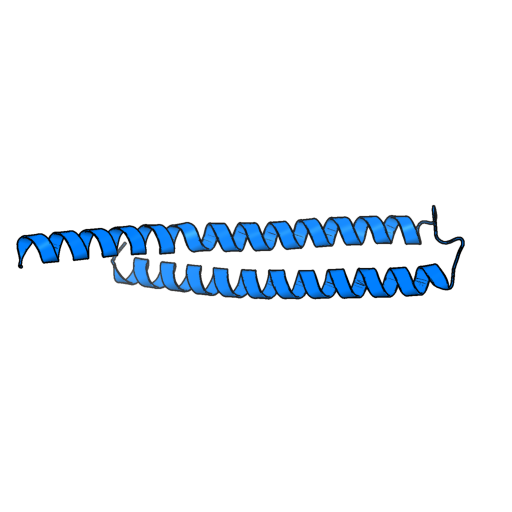LEU A 1 80 ? -12.073 -5.848 14.976 1.00 89.56 80 LEU A C 1
ATOM 635 O O . LEU A 1 80 ? -13.235 -5.761 15.356 1.00 89.56 80 LEU A O 1
ATOM 639 N N . ALA A 1 81 ? -11.063 -6.039 15.828 1.00 85.19 81 ALA A N 1
ATOM 640 C CA . ALA A 1 81 ? -11.285 -6.163 17.268 1.00 85.19 81 ALA A CA 1
ATOM 641 C C . ALA A 1 81 ? -11.743 -4.837 17.916 1.00 85.19 81 ALA A C 1
ATOM 643 O O . ALA A 1 81 ? -12.715 -4.869 18.671 1.00 85.19 81 ALA A O 1
ATOM 644 N N . PRO A 1 82 ? -11.114 -3.678 17.627 1.00 87.06 82 PRO A N 1
ATOM 645 C CA . PRO A 1 82 ? -11.646 -2.377 18.037 1.00 87.06 82 PRO A CA 1
ATOM 646 C C . PRO A 1 82 ? -13.091 -2.108 17.596 1.00 87.06 82 PRO A C 1
ATOM 648 O O . PRO A 1 82 ? -13.891 -1.664 18.413 1.00 87.06 82 PRO A O 1
ATOM 651 N N . GLU A 1 83 ? -13.438 -2.402 16.341 1.00 88.31 83 GLU A N 1
ATOM 652 C CA . GLU A 1 83 ? -14.778 -2.161 15.784 1.00 88.31 83 GLU A CA 1
ATOM 653 C C . GLU A 1 83 ? -15.840 -3.030 16.471 1.00 88.31 83 GLU A C 1
ATOM 655 O O . GLU A 1 83 ? -16.847 -2.508 16.942 1.00 88.31 83 GLU A O 1
ATOM 660 N N . GLN A 1 84 ? -15.576 -4.329 16.647 1.00 85.38 84 GLN A N 1
ATOM 661 C CA . GLN A 1 84 ? -16.496 -5.241 17.343 1.00 85.38 84 GLN A CA 1
ATOM 662 C C . GLN A 1 84 ? -16.764 -4.828 18.798 1.00 85.38 84 GLN A C 1
ATOM 664 O O . GLN A 1 84 ? -17.861 -5.038 19.320 1.00 85.38 84 GLN A O 1
ATOM 669 N N . MET A 1 85 ? -15.763 -4.261 19.478 1.00 82.94 85 MET A N 1
ATOM 670 C CA . MET A 1 85 ? -15.944 -3.770 20.843 1.00 82.94 85 MET A CA 1
ATOM 671 C C . MET A 1 85 ? -16.757 -2.478 20.887 1.00 82.94 85 MET A C 1
ATOM 673 O O . MET A 1 85 ? -17.654 -2.384 21.718 1.00 82.94 85 MET A O 1
ATOM 677 N N . ALA A 1 86 ? -16.510 -1.542 19.967 1.00 82.50 86 ALA A N 1
ATOM 678 C CA . ALA A 1 86 ? -17.316 -0.328 19.853 1.00 82.50 86 ALA A CA 1
ATOM 679 C C . ALA A 1 86 ? -18.799 -0.653 19.595 1.00 82.50 86 ALA A C 1
ATOM 681 O O . ALA A 1 86 ? -19.662 -0.150 20.305 1.00 82.50 86 ALA A O 1
ATOM 682 N N . GLU A 1 87 ? -19.092 -1.576 18.671 1.00 79.44 87 GLU A N 1
ATOM 683 C CA . GLU A 1 87 ? -20.464 -2.037 18.398 1.00 79.44 87 GLU A CA 1
ATOM 684 C C . GLU A 1 87 ? -21.134 -2.650 19.639 1.00 79.44 87 GLU A C 1
ATOM 686 O O . GLU A 1 87 ? -22.317 -2.433 19.904 1.00 79.44 87 GLU A O 1
ATOM 691 N N . THR A 1 88 ? -20.376 -3.415 20.429 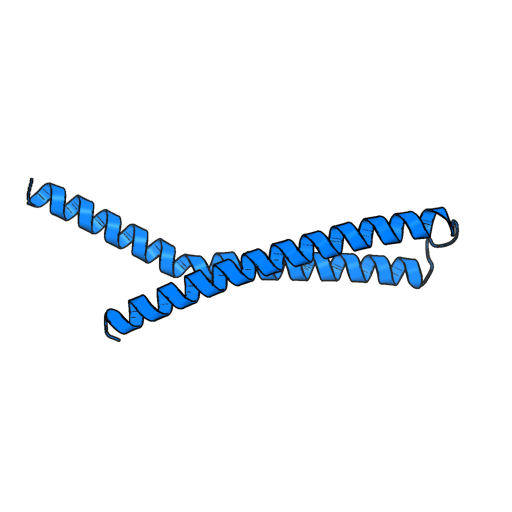1.00 80.62 88 THR A N 1
ATOM 692 C CA . THR A 1 88 ? -20.891 -4.030 21.660 1.00 80.62 88 THR A CA 1
ATOM 693 C C . THR A 1 88 ? -21.187 -2.981 22.734 1.00 80.62 88 THR A C 1
ATOM 695 O O . THR A 1 88 ? -22.194 -3.094 23.436 1.00 80.62 88 THR A O 1
ATOM 698 N N . ASP A 1 89 ? -20.327 -1.973 22.879 1.00 81.50 89 ASP A N 1
ATOM 699 C CA . ASP A 1 89 ? -20.500 -0.903 23.861 1.00 81.50 89 ASP A CA 1
ATOM 700 C C . ASP A 1 89 ? -21.682 0.009 23.497 1.00 81.50 89 ASP A C 1
ATOM 702 O O . ASP A 1 89 ? -22.489 0.325 24.375 1.00 81.50 89 ASP A O 1
ATOM 706 N N . ASP A 1 90 ? -21.857 0.335 22.212 1.00 78.31 90 ASP A N 1
ATOM 707 C CA . ASP A 1 90 ? -22.997 1.114 21.713 1.00 78.31 90 ASP A CA 1
ATOM 708 C C . ASP A 1 90 ? -24.327 0.389 21.973 1.00 78.31 90 ASP A C 1
ATOM 710 O O . ASP A 1 90 ? -25.258 0.966 22.539 1.00 78.31 90 ASP A O 1
ATOM 714 N N . HIS A 1 91 ? -24.408 -0.912 21.669 1.00 78.00 91 HIS A N 1
ATOM 715 C CA . HIS A 1 91 ? -25.607 -1.704 21.959 1.00 78.00 91 HIS A CA 1
ATOM 716 C C . HIS A 1 91 ? -25.938 -1.771 23.455 1.00 78.00 91 HIS A C 1
ATOM 718 O O . HIS A 1 91 ? -27.111 -1.723 23.835 1.00 78.00 91 HIS A O 1
ATOM 724 N N . ARG A 1 92 ? -24.924 -1.859 24.324 1.00 76.88 92 ARG A N 1
ATOM 725 C CA . ARG A 1 92 ? -25.135 -1.847 25.781 1.00 76.88 92 ARG A CA 1
ATOM 726 C C . ARG A 1 92 ? -25.585 -0.476 26.275 1.00 76.88 92 ARG A C 1
ATOM 728 O O . ARG A 1 92 ? -26.415 -0.416 27.181 1.00 76.88 92 ARG A O 1
ATOM 735 N N . ALA A 1 93 ? -25.069 0.606 25.697 1.00 77.94 93 ALA A N 1
ATOM 736 C CA . ALA A 1 93 ? -25.504 1.962 26.014 1.00 77.94 93 ALA A CA 1
ATOM 737 C C . ALA A 1 93 ? -26.980 2.179 25.638 1.00 77.94 93 ALA A C 1
ATOM 739 O O . ALA A 1 93 ? -27.752 2.656 26.470 1.00 77.94 93 ALA A O 1
ATOM 740 N N . GLU A 1 94 ? -27.395 1.738 24.445 1.00 83.56 94 GLU A N 1
ATOM 741 C CA . GLU A 1 94 ? -28.797 1.788 24.006 1.00 83.56 94 GLU A CA 1
ATOM 742 C C . GLU A 1 94 ? -29.731 0.966 24.912 1.00 83.56 94 GLU A C 1
ATOM 744 O O . GLU A 1 94 ? -30.844 1.393 25.227 1.00 83.56 94 GLU A O 1
ATOM 749 N N . GLU A 1 95 ? -29.308 -0.227 25.344 1.00 81.31 95 GLU A N 1
ATOM 750 C CA . GLU A 1 95 ? -30.104 -1.073 26.240 1.00 81.31 95 GLU A CA 1
ATOM 751 C C . GLU A 1 95 ? -30.264 -0.437 27.630 1.00 81.31 95 GLU A C 1
ATOM 753 O O . GLU A 1 95 ? -31.362 -0.436 28.191 1.00 81.31 95 GLU A O 1
ATOM 758 N N . LEU A 1 96 ? -29.200 0.166 28.169 1.00 79.31 96 LEU A N 1
ATOM 759 C CA . LEU A 1 96 ? -29.252 0.895 29.438 1.00 79.31 96 LEU A CA 1
ATOM 760 C C . LEU A 1 96 ? -30.174 2.115 29.366 1.00 79.31 96 LEU A C 1
ATOM 762 O O . LEU A 1 96 ? -30.949 2.339 30.298 1.00 79.31 96 LEU A O 1
ATOM 766 N N . GLU A 1 97 ? -30.139 2.874 28.270 1.00 83.62 97 GLU A N 1
ATOM 767 C CA . GLU A 1 97 ? -31.038 4.012 28.050 1.00 83.62 97 GLU A CA 1
ATOM 768 C C . GLU A 1 97 ? -32.508 3.567 28.021 1.00 83.62 97 GLU A C 1
ATOM 770 O O . GLU A 1 97 ? -33.354 4.192 28.653 1.00 83.62 97 GLU A O 1
ATOM 775 N N . ARG A 1 98 ? -32.819 2.420 27.401 1.00 79.12 98 ARG A N 1
ATOM 776 C CA . ARG A 1 98 ? -34.185 1.858 27.396 1.00 79.12 98 ARG A CA 1
ATOM 777 C C . ARG A 1 98 ? -34.679 1.388 28.764 1.00 79.12 98 ARG A C 1
ATOM 779 O O . ARG A 1 98 ? -35.886 1.348 28.978 1.00 79.12 98 ARG A O 1
ATOM 786 N N . ILE A 1 99 ? -33.779 0.963 29.651 1.00 82.94 99 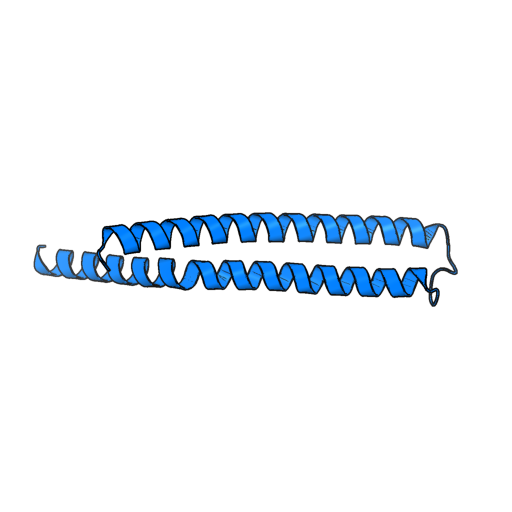ILE A N 1
ATOM 787 C CA . ILE A 1 99 ? -34.134 0.461 30.991 1.00 82.94 99 ILE A CA 1
ATOM 788 C C . ILE A 1 99 ? -34.234 1.607 32.009 1.00 82.94 99 ILE A C 1
ATOM 790 O O . ILE A 1 99 ? -34.963 1.490 32.995 1.00 82.94 99 ILE A O 1
ATOM 794 N N . THR A 1 100 ? -33.481 2.691 31.803 1.00 77.25 100 THR A N 1
ATOM 795 C CA . THR A 1 100 ? -33.366 3.809 32.756 1.00 77.25 100 THR A CA 1
ATOM 796 C C . THR A 1 100 ? -34.117 5.079 32.346 1.00 77.25 100 THR A C 1
ATOM 798 O O . THR A 1 100 ? -34.262 5.969 33.189 1.00 77.25 100 THR A O 1
ATOM 801 N N . GLY A 1 101 ? -34.588 5.159 31.097 1.00 56.41 101 GLY A N 1
ATOM 802 C CA . GLY A 1 101 ? -35.438 6.230 30.561 1.00 56.41 101 GLY A CA 1
ATOM 803 C C . GLY A 1 101 ? -36.937 5.955 30.599 1.00 56.41 101 GLY A C 1
ATOM 804 O O . GLY A 1 101 ? -37.367 4.912 31.142 1.00 56.41 101 GLY A O 1
#

pLDDT: mean 90.49, std 8.05, range [56.41, 98.12]

Secondary structure (DSSP, 8-state):
--HHHHHHHHHHHHHHHHHHHHHHHHHHHHHHHHHHHHHHHHTT-GGGTTSHHHHHHHHHHHHHHHHHHHHHHHHHHHHHHHHHHHHHHHHHHHHHHHHH-